Protein AF-A0A351K9H7-F1 (afdb_monomer_lite)

Structure (mmCIF, N/CA/C/O backbone):
data_AF-A0A351K9H7-F1
#
_entry.id   AF-A0A351K9H7-F1
#
loop_
_atom_site.group_PDB
_atom_site.id
_atom_site.type_symbol
_atom_site.label_atom_id
_atom_site.label_alt_id
_atom_site.label_comp_id
_atom_site.label_asym_id
_atom_site.label_entity_id
_atom_site.label_seq_id
_atom_site.pdbx_PDB_ins_code
_atom_site.Cartn_x
_atom_site.Cartn_y
_atom_site.Cartn_z
_atom_site.occupancy
_atom_site.B_iso_or_equiv
_atom_site.auth_seq_id
_atom_site.auth_comp_id
_atom_site.auth_asym_id
_atom_site.auth_atom_id
_atom_site.pdbx_PDB_model_num
ATOM 1 N N . MET 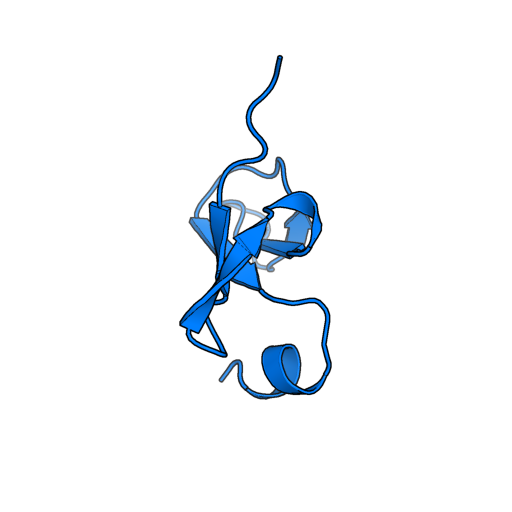A 1 1 ? 6.205 -5.566 -24.390 1.00 46.75 1 MET A N 1
ATOM 2 C CA . MET A 1 1 ? 5.045 -6.157 -23.691 1.00 46.75 1 MET A CA 1
ATOM 3 C C . MET A 1 1 ? 5.349 -6.154 -22.204 1.00 46.75 1 MET A C 1
ATOM 5 O O . MET A 1 1 ? 6.061 -7.031 -21.737 1.00 46.75 1 MET A O 1
ATOM 9 N N . GLY A 1 2 ? 4.933 -5.112 -21.482 1.00 61.84 2 GLY A N 1
ATOM 10 C CA . GLY A 1 2 ? 5.083 -5.089 -20.027 1.00 61.84 2 GLY A CA 1
ATOM 11 C C . GLY A 1 2 ? 4.012 -5.986 -19.426 1.00 61.84 2 GLY A C 1
ATOM 12 O O . GLY A 1 2 ? 2.831 -5.699 -19.597 1.00 61.84 2 GLY A O 1
ATOM 13 N N . ALA A 1 3 ? 4.403 -7.090 -18.793 1.00 78.38 3 ALA A N 1
ATOM 14 C CA . ALA A 1 3 ? 3.468 -7.869 -17.995 1.00 78.38 3 ALA A CA 1
ATOM 15 C C . ALA A 1 3 ? 2.959 -6.967 -16.867 1.00 78.38 3 ALA A C 1
ATOM 17 O O . ALA A 1 3 ? 3.776 -6.417 -16.129 1.00 78.38 3 ALA A O 1
ATOM 18 N N . ASP A 1 4 ? 1.643 -6.791 -16.745 1.00 85.62 4 ASP A N 1
ATOM 19 C CA . ASP A 1 4 ? 1.067 -6.154 -15.563 1.00 85.62 4 ASP A CA 1
ATOM 20 C C . ASP A 1 4 ? 1.303 -7.092 -14.370 1.00 85.62 4 ASP A C 1
ATOM 22 O O . ASP A 1 4 ? 0.741 -8.195 -14.336 1.00 85.62 4 ASP A O 1
ATOM 26 N N . PRO A 1 5 ? 2.195 -6.741 -13.430 1.00 91.06 5 PRO A N 1
ATOM 27 C CA . PRO A 1 5 ? 2.555 -7.658 -12.369 1.00 91.06 5 PRO A CA 1
ATOM 28 C C . PRO A 1 5 ? 1.357 -7.848 -11.443 1.00 91.06 5 PRO A C 1
ATOM 30 O O . PRO A 1 5 ? 0.767 -6.881 -10.967 1.00 91.06 5 PRO A O 1
ATOM 33 N N . ARG A 1 6 ? 1.029 -9.099 -11.116 1.00 94.50 6 ARG A N 1
ATOM 34 C CA . ARG A 1 6 ? 0.027 -9.366 -10.083 1.00 94.50 6 ARG A CA 1
ATOM 35 C C . ARG A 1 6 ? 0.598 -9.062 -8.703 1.00 94.50 6 ARG A C 1
ATOM 37 O O . ARG A 1 6 ? 1.713 -9.469 -8.372 1.00 94.50 6 ARG A O 1
ATOM 44 N N . ARG A 1 7 ? -0.165 -8.334 -7.894 1.00 95.56 7 ARG A N 1
ATOM 45 C CA . ARG A 1 7 ? 0.171 -7.954 -6.520 1.00 95.56 7 ARG A CA 1
ATOM 46 C C . ARG A 1 7 ? -0.960 -8.362 -5.592 1.00 95.56 7 ARG A C 1
ATOM 48 O O . ARG A 1 7 ? -2.104 -8.480 -6.008 1.00 95.56 7 ARG A O 1
ATOM 55 N N . THR A 1 8 ? -0.630 -8.584 -4.329 1.00 96.31 8 THR A N 1
ATOM 56 C CA . THR A 1 8 ? -1.606 -9.000 -3.323 1.00 96.31 8 THR A CA 1
ATOM 57 C C . THR A 1 8 ? -2.015 -7.807 -2.484 1.00 96.31 8 THR A C 1
ATOM 59 O O . THR A 1 8 ? -1.159 -7.149 -1.892 1.00 96.31 8 THR A O 1
ATOM 62 N N . CYS A 1 9 ? -3.319 -7.558 -2.405 1.00 96.00 9 CYS A N 1
ATOM 63 C CA . CYS A 1 9 ? -3.872 -6.596 -1.467 1.00 96.00 9 CYS A CA 1
ATOM 64 C C . CYS A 1 9 ? -3.576 -7.049 -0.031 1.00 96.00 9 CYS A C 1
ATOM 66 O O . CYS A 1 9 ? -3.882 -8.182 0.347 1.00 96.00 9 CYS A O 1
ATOM 68 N N . ILE A 1 10 ? -2.980 -6.182 0.787 1.00 95.19 10 ILE A N 1
ATOM 69 C CA . ILE A 1 10 ? -2.627 -6.544 2.165 1.00 95.19 10 ILE A CA 1
ATOM 70 C C . ILE A 1 10 ? -3.850 -6.688 3.079 1.00 95.19 10 ILE A C 1
ATOM 72 O O . ILE A 1 10 ? -3.773 -7.447 4.038 1.00 95.19 10 ILE A O 1
ATOM 76 N N . ALA A 1 11 ? -4.971 -6.038 2.746 1.00 95.25 11 ALA A N 1
ATOM 77 C CA . ALA A 1 11 ? -6.206 -6.085 3.525 1.00 95.25 11 ALA A CA 1
ATOM 78 C C . ALA A 1 11 ? -7.031 -7.351 3.238 1.00 95.25 11 ALA A C 1
ATOM 80 O O . ALA A 1 11 ? -7.225 -8.182 4.118 1.00 95.25 11 ALA A O 1
ATOM 81 N N . CYS A 1 12 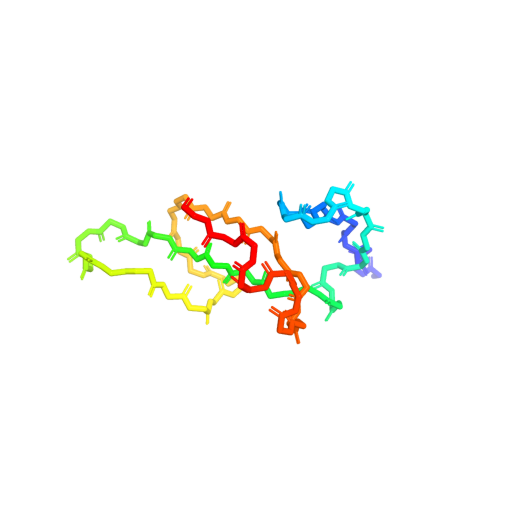? -7.478 -7.541 1.993 1.00 95.25 12 CYS A N 1
ATOM 82 C CA . CYS A 1 12 ? -8.326 -8.681 1.619 1.00 95.25 12 CYS A CA 1
ATOM 83 C C . CYS A 1 12 ? -7.541 -9.933 1.191 1.00 95.25 12 CYS A C 1
ATOM 85 O O . CYS A 1 12 ? -8.145 -10.955 0.875 1.00 95.25 12 CYS A O 1
ATOM 87 N N . ARG A 1 13 ? -6.202 -9.860 1.127 1.00 94.88 13 ARG A N 1
ATOM 88 C CA . ARG A 1 13 ? -5.292 -10.964 0.750 1.00 94.88 13 ARG A CA 1
ATOM 89 C C . ARG A 1 13 ? -5.502 -11.537 -0.660 1.00 94.88 13 ARG A C 1
ATOM 91 O O . ARG A 1 13 ? -4.894 -12.547 -1.001 1.00 94.88 13 ARG A O 1
ATOM 98 N N . THR A 1 14 ? -6.284 -10.864 -1.503 1.00 95.44 14 THR A N 1
ATOM 99 C CA . THR A 1 14 ? -6.541 -11.266 -2.894 1.00 95.44 14 THR A CA 1
ATOM 100 C C . THR A 1 14 ? -5.469 -10.712 -3.834 1.00 95.44 14 THR A C 1
ATOM 102 O O . THR A 1 14 ? -5.017 -9.576 -3.669 1.00 95.44 14 THR A O 1
ATOM 105 N N . ALA A 1 15 ? -5.045 -11.521 -4.811 1.00 95.06 15 ALA A N 1
ATOM 106 C CA . ALA A 1 15 ? -4.105 -11.113 -5.850 1.00 95.06 15 ALA A CA 1
ATOM 107 C C . ALA A 1 15 ? -4.834 -10.494 -7.046 1.00 95.06 15 ALA A C 1
ATOM 109 O O . ALA A 1 15 ? -5.764 -11.085 -7.588 1.00 95.06 15 ALA A O 1
ATOM 110 N N . ASP A 1 16 ? -4.364 -9.340 -7.497 1.00 95.31 16 ASP A N 1
ATOM 111 C CA . ASP A 1 16 ? -4.941 -8.600 -8.611 1.00 95.31 16 ASP A CA 1
ATOM 112 C C . ASP A 1 16 ? -3.839 -7.955 -9.455 1.00 95.31 16 ASP A C 1
ATOM 114 O O . ASP A 1 16 ? -2.672 -7.915 -9.063 1.00 95.31 16 ASP A O 1
ATOM 118 N N . SER A 1 17 ? -4.202 -7.470 -10.630 1.00 94.62 17 SER A N 1
ATOM 119 C CA . SER A 1 17 ? -3.369 -6.615 -11.465 1.00 94.62 17 SER A CA 1
ATOM 120 C C . SER A 1 17 ? -2.844 -5.416 -10.670 1.00 94.62 17 SER A C 1
ATOM 122 O O . SER A 1 17 ? -3.618 -4.751 -9.977 1.00 94.62 17 SER A O 1
ATOM 124 N N . ALA A 1 18 ? -1.553 -5.077 -10.790 1.00 92.56 18 ALA A N 1
ATOM 125 C CA . ALA A 1 18 ? -1.018 -3.874 -10.145 1.00 92.56 18 ALA A CA 1
ATOM 126 C C . ALA A 1 18 ? -1.777 -2.620 -10.591 1.00 92.56 18 ALA A C 1
ATOM 128 O O . ALA A 1 18 ? -1.902 -1.684 -9.805 1.00 92.56 18 ALA A O 1
ATOM 129 N N . SER A 1 19 ? -2.329 -2.628 -11.808 1.00 92.31 19 SER A N 1
ATOM 130 C CA . SER A 1 19 ? -3.229 -1.604 -12.352 1.00 92.31 19 SER A CA 1
ATOM 131 C C . SER A 1 19 ? -4.505 -1.382 -11.520 1.00 92.31 19 SER A C 1
ATOM 133 O O . SER A 1 19 ? -4.941 -0.239 -11.387 1.00 92.31 19 SER A O 1
ATOM 135 N N . GLY A 1 20 ? -5.064 -2.438 -10.916 1.00 92.81 20 GLY A N 1
ATOM 136 C CA . GLY A 1 20 ? -6.259 -2.399 -10.055 1.00 92.81 20 GLY A CA 1
ATOM 137 C C . GLY A 1 20 ? -5.972 -2.093 -8.579 1.00 92.81 20 GLY A C 1
ATOM 138 O O . GLY A 1 20 ? -6.890 -2.007 -7.766 1.00 92.81 20 GLY A O 1
ATOM 139 N N . LEU A 1 21 ? -4.698 -1.919 -8.221 1.00 95.38 21 LEU A N 1
ATOM 140 C CA . LEU A 1 21 ? -4.239 -1.695 -6.854 1.00 95.38 21 LEU A CA 1
ATOM 141 C C . LEU A 1 21 ? -3.512 -0.357 -6.733 1.00 95.38 21 LEU A C 1
ATOM 143 O O . LEU A 1 21 ? -2.774 0.059 -7.626 1.00 95.38 21 LEU A O 1
ATOM 147 N N . VAL A 1 22 ? -3.649 0.290 -5.584 1.00 95.25 22 VAL A N 1
ATOM 148 C CA . VAL A 1 22 ? -2.807 1.422 -5.195 1.00 95.25 22 VAL A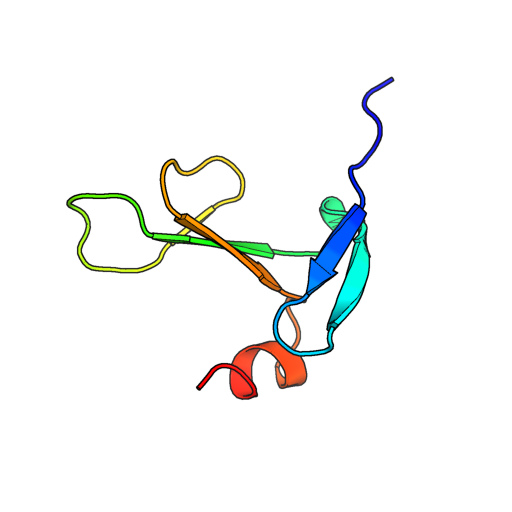 CA 1
ATOM 149 C C . VAL A 1 22 ? -1.629 0.929 -4.364 1.00 95.25 22 VAL A C 1
ATOM 151 O O . VAL A 1 22 ? -1.719 -0.088 -3.669 1.00 95.25 22 VAL A O 1
ATOM 154 N N . ARG A 1 23 ? -0.506 1.647 -4.440 1.00 95.19 23 ARG A N 1
ATOM 155 C CA . ARG A 1 23 ? 0.661 1.397 -3.596 1.00 95.19 23 ARG A CA 1
ATOM 156 C C . ARG A 1 23 ? 0.760 2.485 -2.542 1.00 95.19 23 ARG A C 1
ATOM 158 O O . ARG A 1 23 ? 0.963 3.647 -2.880 1.00 95.19 23 ARG A O 1
ATOM 165 N N . LEU A 1 24 ? 0.655 2.086 -1.283 1.00 94.00 24 LEU A N 1
ATOM 166 C CA . LEU A 1 24 ? 1.008 2.925 -0.150 1.00 94.00 24 LEU A CA 1
ATOM 167 C C . LEU A 1 24 ? 2.499 2.728 0.119 1.00 94.00 24 LEU A C 1
ATOM 169 O O . LEU A 1 24 ? 2.917 1.621 0.454 1.00 94.00 24 LEU A O 1
ATOM 173 N N . ALA A 1 25 ? 3.306 3.761 -0.070 1.00 94.81 25 ALA A N 1
ATOM 174 C CA . ALA A 1 25 ? 4.739 3.744 0.178 1.00 94.81 25 ALA A CA 1
ATOM 175 C C . ALA A 1 25 ? 5.075 4.536 1.443 1.00 94.81 25 ALA A C 1
ATOM 177 O O . ALA A 1 25 ? 4.388 5.492 1.781 1.00 94.81 25 ALA A O 1
ATOM 178 N N . TRP A 1 26 ? 6.158 4.163 2.116 1.00 94.00 26 TRP A N 1
ATOM 179 C CA . TRP A 1 26 ? 6.749 4.891 3.231 1.00 94.00 26 TRP A CA 1
ATOM 180 C C . TRP A 1 26 ? 8.167 5.326 2.841 1.00 94.00 26 TRP A C 1
ATOM 182 O O . TRP A 1 26 ? 9.131 4.578 3.068 1.00 94.00 26 TRP A O 1
ATOM 192 N N . PRO A 1 27 ? 8.314 6.498 2.200 1.00 92.75 27 PRO A N 1
ATOM 193 C CA . PRO A 1 27 ? 9.614 7.022 1.820 1.00 92.75 27 PRO A CA 1
ATOM 194 C C . PRO A 1 27 ? 10.404 7.428 3.065 1.00 92.75 27 PRO A C 1
ATOM 196 O O . PRO A 1 27 ? 9.885 8.094 3.967 1.00 92.75 27 PRO A O 1
ATOM 199 N N . ALA A 1 28 ? 11.684 7.064 3.115 1.00 89.12 28 ALA A N 1
ATOM 200 C CA . ALA A 1 28 ? 12.563 7.509 4.190 1.00 89.12 28 ALA A CA 1
ATOM 201 C C . ALA A 1 28 ? 12.634 9.048 4.223 1.00 89.12 28 ALA A C 1
ATOM 203 O O . ALA A 1 28 ? 12.732 9.690 3.181 1.00 89.12 28 ALA A O 1
ATOM 204 N N . GLY A 1 29 ? 12.566 9.633 5.421 1.00 86.44 29 GLY A N 1
ATOM 205 C CA . GLY A 1 29 ? 12.685 11.083 5.619 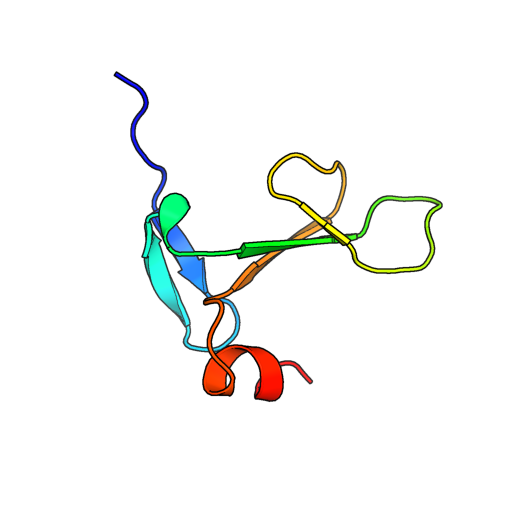1.00 86.44 29 GLY A CA 1
ATOM 206 C C . GLY A 1 29 ? 11.403 11.902 5.421 1.00 86.44 29 GLY A C 1
ATOM 207 O O . GLY A 1 29 ? 11.411 13.079 5.755 1.00 86.44 29 GLY A O 1
ATOM 208 N N . THR A 1 30 ? 10.298 11.312 4.948 1.00 85.69 30 THR A N 1
ATOM 209 C CA . THR A 1 30 ? 9.011 12.037 4.810 1.00 85.69 30 THR A CA 1
ATOM 210 C C . THR A 1 30 ? 8.144 11.986 6.070 1.00 85.69 30 THR A C 1
ATOM 212 O O . THR A 1 30 ? 7.313 12.862 6.282 1.00 85.69 30 THR A O 1
ATOM 215 N N . GLY A 1 31 ? 8.329 10.969 6.920 1.00 87.44 31 GLY A N 1
ATOM 216 C CA . GLY A 1 31 ? 7.563 10.800 8.163 1.00 87.44 31 GLY A CA 1
ATOM 217 C C . GLY A 1 31 ? 6.078 10.478 7.964 1.00 87.44 31 GLY A C 1
ATOM 218 O O . GLY A 1 31 ? 5.346 10.403 8.946 1.00 87.44 31 GLY A O 1
ATOM 219 N N . GLN A 1 32 ? 5.629 10.288 6.721 1.00 89.62 32 GLN A N 1
ATOM 220 C CA . GLN A 1 32 ? 4.238 10.021 6.370 1.00 89.62 32 GLN A CA 1
ATOM 221 C C . GLN A 1 32 ? 4.167 9.047 5.186 1.00 89.62 32 GLN A C 1
ATOM 223 O O . GLN A 1 32 ? 5.059 9.048 4.332 1.00 89.62 32 GLN A O 1
ATOM 228 N N . PRO A 1 33 ? 3.119 8.213 5.107 1.00 90.75 33 PRO A N 1
ATOM 229 C CA . PRO A 1 33 ? 2.907 7.372 3.945 1.00 90.75 33 PRO A CA 1
ATOM 230 C C . PRO A 1 33 ? 2.420 8.207 2.754 1.00 90.75 33 PRO A C 1
ATOM 232 O O . PRO A 1 33 ? 1.644 9.147 2.913 1.00 90.75 33 PRO A O 1
ATOM 235 N N . VAL A 1 34 ? 2.824 7.820 1.546 1.00 93.06 34 VAL A N 1
ATOM 236 C CA . VAL A 1 34 ? 2.379 8.427 0.284 1.00 93.06 34 VAL A CA 1
ATOM 237 C C . VAL A 1 34 ? 1.706 7.384 -0.597 1.00 93.06 34 VAL A C 1
ATOM 239 O O . VAL A 1 34 ? 2.098 6.216 -0.608 1.00 93.06 34 VAL A O 1
ATOM 242 N N . VAL A 1 35 ? 0.697 7.794 -1.363 1.00 93.19 35 VAL A N 1
ATOM 243 C CA . VAL A 1 35 ? 0.083 6.935 -2.384 1.00 93.19 35 VAL A CA 1
ATOM 244 C C . VAL A 1 35 ? 0.816 7.163 -3.698 1.00 93.19 35 VAL A C 1
ATOM 246 O O . VAL A 1 35 ? 0.502 8.082 -4.446 1.00 93.19 35 VAL A O 1
ATOM 249 N N . ASP A 1 36 ? 1.824 6.336 -3.960 1.00 91.94 36 ASP A N 1
ATOM 250 C CA . ASP A 1 36 ? 2.630 6.418 -5.174 1.00 91.94 36 ASP A CA 1
ATOM 251 C C . ASP A 1 36 ? 3.185 5.034 -5.561 1.00 91.94 36 ASP A C 1
ATOM 253 O O . ASP A 1 36 ? 3.818 4.306 -4.782 1.00 91.94 36 ASP A O 1
ATOM 257 N N . ARG A 1 37 ? 2.943 4.672 -6.824 1.00 89.94 37 ARG A N 1
ATOM 258 C CA . ARG A 1 37 ? 3.405 3.425 -7.440 1.00 89.94 37 ARG A CA 1
ATOM 259 C C . ARG A 1 37 ? 4.923 3.359 -7.587 1.00 89.94 37 ARG A C 1
ATOM 261 O O . ARG A 1 37 ? 5.464 2.256 -7.540 1.00 89.94 37 ARG A O 1
ATOM 268 N N . LEU A 1 38 ? 5.590 4.498 -7.747 1.00 90.38 38 LEU A N 1
ATOM 269 C CA . LEU A 1 38 ? 7.022 4.611 -8.022 1.00 90.38 38 LEU A CA 1
ATOM 270 C C . LEU A 1 38 ? 7.834 5.098 -6.818 1.00 90.38 38 LEU A C 1
ATOM 272 O O . LEU A 1 38 ? 9.059 4.996 -6.846 1.00 90.38 38 LEU A O 1
ATOM 276 N N . ALA A 1 39 ? 7.185 5.578 -5.752 1.00 91.88 39 ALA A N 1
ATOM 277 C CA . ALA A 1 39 ? 7.896 6.105 -4.592 1.00 91.88 39 ALA A CA 1
ATOM 278 C C . ALA A 1 39 ? 8.884 5.084 -3.984 1.00 91.88 39 ALA A C 1
ATOM 280 O O . ALA A 1 39 ? 8.550 3.903 -3.808 1.00 91.88 39 ALA A O 1
ATOM 281 N N . PRO A 1 40 ? 10.099 5.506 -3.612 1.00 90.06 40 PRO A N 1
ATOM 282 C CA . PRO A 1 40 ? 11.077 4.617 -3.000 1.00 90.06 40 PRO A CA 1
ATOM 283 C C . PRO A 1 40 ? 10.655 4.196 -1.582 1.00 90.06 40 PRO A C 1
ATOM 285 O O . PRO A 1 40 ? 9.788 4.802 -0.954 1.00 90.06 40 PRO A O 1
ATOM 288 N N . GLY A 1 41 ? 11.309 3.158 -1.058 1.00 89.75 41 GLY A N 1
ATOM 289 C CA . GLY A 1 41 ? 11.105 2.682 0.311 1.00 89.75 41 GLY A CA 1
ATOM 290 C C . GLY A 1 41 ? 10.132 1.508 0.437 1.00 89.75 41 GLY A C 1
ATOM 291 O O . GLY A 1 41 ? 9.802 0.823 -0.538 1.00 89.75 41 GLY A O 1
ATOM 292 N N . ARG A 1 42 ? 9.706 1.242 1.679 1.00 90.50 42 ARG A N 1
ATOM 293 C CA . ARG A 1 42 ? 8.754 0.164 1.988 1.00 90.50 42 ARG A CA 1
ATOM 294 C C . ARG A 1 42 ? 7.408 0.507 1.371 1.00 90.50 42 ARG A C 1
ATOM 296 O O . ARG A 1 42 ? 7.011 1.662 1.394 1.00 90.50 42 ARG A O 1
ATOM 303 N N . GLY A 1 43 ? 6.693 -0.478 0.845 1.00 92.75 43 GLY A N 1
ATOM 304 C CA . GLY A 1 43 ? 5.349 -0.229 0.351 1.00 92.75 43 GLY A CA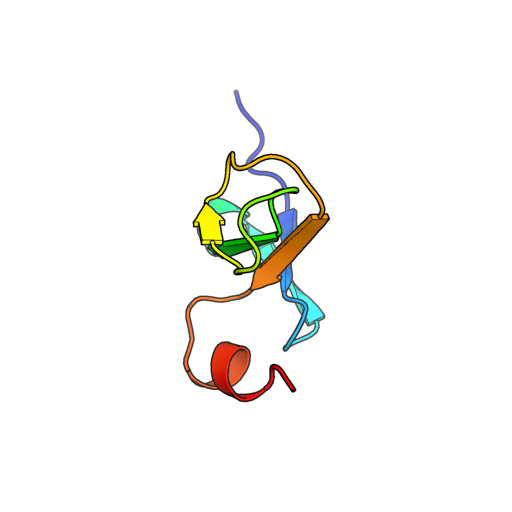 1
ATOM 305 C C . GLY A 1 43 ? 4.459 -1.454 0.404 1.00 92.75 43 GLY A C 1
ATOM 306 O O . GLY A 1 43 ? 4.942 -2.586 0.398 1.00 92.75 43 GLY A O 1
ATOM 307 N N . ALA A 1 44 ? 3.161 -1.197 0.450 1.00 94.81 44 ALA A N 1
ATOM 308 C CA . ALA A 1 44 ? 2.103 -2.186 0.467 1.00 94.81 44 ALA A CA 1
ATOM 309 C C . ALA A 1 44 ? 1.116 -1.922 -0.671 1.00 94.81 44 ALA A C 1
ATOM 311 O O . ALA A 1 44 ? 0.882 -0.777 -1.055 1.00 94.81 44 ALA A O 1
ATOM 312 N N . TRP A 1 45 ? 0.542 -2.997 -1.202 1.00 95.50 45 TRP A N 1
ATOM 313 C CA . TRP A 1 45 ? -0.481 -2.929 -2.239 1.00 95.50 45 TRP A CA 1
ATOM 314 C C . TRP A 1 45 ? -1.862 -3.087 -1.620 1.00 95.50 45 TRP A C 1
ATOM 316 O O . TRP A 1 45 ? -2.050 -3.906 -0.719 1.00 95.50 45 TRP A O 1
ATOM 326 N N . LEU A 1 46 ? -2.821 -2.312 -2.110 1.00 95.75 46 LEU A N 1
ATOM 327 C CA . LEU A 1 46 ? -4.170 -2.248 -1.566 1.00 95.75 46 LEU A CA 1
ATOM 328 C C . LEU A 1 46 ? -5.180 -1.996 -2.683 1.00 95.75 46 LEU A C 1
ATOM 330 O O . LEU A 1 46 ? -4.914 -1.214 -3.593 1.00 95.75 46 LEU A O 1
ATOM 334 N N . HIS A 1 47 ? -6.359 -2.606 -2.603 1.00 95.94 47 HIS A N 1
ATOM 335 C CA . HIS A 1 47 ? -7.483 -2.176 -3.431 1.00 95.94 47 HIS A CA 1
ATOM 336 C C . HIS A 1 47 ? -7.970 -0.788 -2.994 1.00 95.94 47 HIS A C 1
ATOM 338 O O . HIS A 1 47 ? -8.127 -0.567 -1.791 1.00 95.94 47 HIS A O 1
ATOM 344 N N . PRO A 1 48 ? -8.275 0.130 -3.930 1.00 94.25 48 PRO A N 1
ATOM 345 C CA . PRO A 1 48 ? -8.826 1.452 -3.626 1.00 94.25 48 PRO A CA 1
ATOM 346 C C . PRO A 1 48 ? -10.322 1.363 -3.268 1.00 94.25 48 PRO A C 1
ATOM 348 O O . PRO A 1 48 ? -11.161 2.034 -3.856 1.00 94.25 48 PRO A O 1
ATOM 351 N N . THR A 1 49 ? -10.666 0.479 -2.333 1.00 94.44 49 THR A N 1
ATOM 352 C CA . THR A 1 49 ? -12.029 0.261 -1.840 1.00 94.44 49 THR A CA 1
ATOM 353 C C . THR A 1 49 ? -12.079 0.610 -0.364 1.00 94.44 49 THR A C 1
ATOM 355 O O . THR A 1 49 ? -11.138 0.314 0.376 1.00 94.44 49 THR A O 1
ATOM 358 N N . GLU A 1 50 ? -13.184 1.200 0.085 1.00 92.81 50 GLU A N 1
ATOM 359 C CA . GLU A 1 50 ? -13.369 1.589 1.488 1.00 92.81 50 GLU A CA 1
ATOM 360 C C . GLU A 1 50 ? -13.220 0.396 2.437 1.00 92.81 50 GLU A C 1
ATOM 362 O O . GLU A 1 50 ? -12.620 0.531 3.498 1.00 92.81 50 GLU A O 1
ATOM 367 N N . SER A 1 51 ? -13.665 -0.798 2.031 1.00 93.62 51 SER A N 1
ATOM 368 C CA . SER A 1 51 ? -13.497 -2.022 2.820 1.00 93.62 51 SER A CA 1
ATOM 369 C C . SER A 1 51 ? -12.027 -2.388 3.031 1.00 93.62 51 SER A C 1
ATOM 371 O O . SER A 1 51 ? -11.643 -2.755 4.138 1.00 93.62 51 SER A O 1
ATOM 373 N N . CYS A 1 52 ? -11.186 -2.283 1.994 1.00 94.75 52 CYS A N 1
ATOM 374 C CA . CYS A 1 52 ? -9.760 -2.579 2.130 1.00 94.75 52 CYS A CA 1
ATOM 375 C C . CYS A 1 52 ? -9.023 -1.472 2.887 1.00 94.75 52 CYS A C 1
ATOM 377 O O . CYS A 1 52 ? -8.169 -1.776 3.713 1.00 94.75 52 CYS A O 1
ATOM 379 N N . ILE A 1 53 ? -9.366 -0.207 2.637 1.00 92.00 53 ILE A N 1
ATOM 380 C CA . ILE A 1 53 ? -8.763 0.947 3.316 1.00 92.00 53 ILE A CA 1
ATOM 381 C C . ILE A 1 53 ? -9.112 0.934 4.809 1.00 92.00 53 ILE A C 1
ATOM 383 O O . ILE A 1 53 ? -8.216 1.027 5.639 1.00 92.00 53 ILE A O 1
ATOM 387 N N . GLY A 1 54 ? -10.385 0.752 5.163 1.00 90.50 54 GLY A N 1
ATOM 388 C CA . GLY A 1 54 ? -10.848 0.721 6.554 1.00 90.50 54 GLY A CA 1
ATOM 389 C C . GLY A 1 54 ? -10.405 -0.516 7.341 1.00 90.50 54 GLY A C 1
ATOM 390 O O . GLY A 1 54 ? -10.442 -0.511 8.568 1.00 90.50 54 GLY A O 1
ATOM 391 N N . ALA A 1 55 ? -9.967 -1.574 6.655 1.00 89.62 55 ALA A N 1
ATOM 392 C CA . ALA A 1 55 ? -9.382 -2.752 7.289 1.00 89.62 55 ALA A CA 1
ATOM 393 C C . ALA A 1 55 ? -7.898 -2.570 7.660 1.00 89.62 55 ALA A C 1
ATOM 395 O O . ALA A 1 55 ? 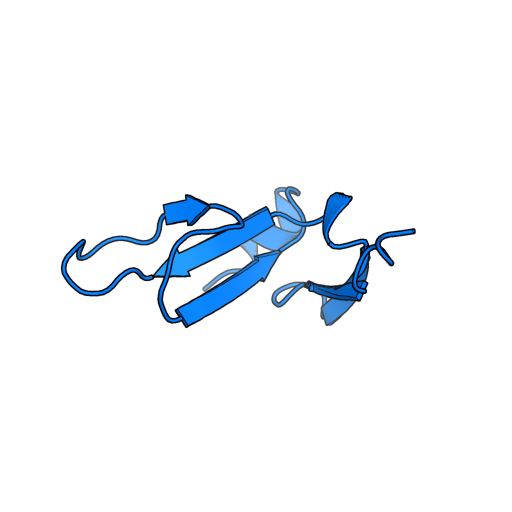-7.362 -3.404 8.392 1.00 89.62 55 ALA A O 1
ATOM 396 N N . LEU A 1 56 ? -7.231 -1.511 7.182 1.00 83.25 56 LEU A N 1
ATOM 397 C CA . LEU A 1 56 ? -5.880 -1.163 7.623 1.00 83.25 56 LEU A CA 1
ATOM 398 C C . LEU A 1 56 ? -5.941 -0.660 9.071 1.00 83.25 56 LEU A C 1
ATOM 400 O O . LEU A 1 56 ? -6.499 0.404 9.333 1.00 83.25 56 LEU A O 1
ATOM 404 N N . ARG A 1 57 ? -5.383 -1.437 10.002 1.00 67.06 57 ARG A N 1
ATOM 405 C CA . ARG A 1 57 ? -5.198 -1.058 11.408 1.00 67.06 57 ARG A CA 1
ATOM 406 C C . ARG A 1 57 ? -3.724 -0.933 11.742 1.00 67.06 57 ARG A C 1
ATOM 408 O O . ARG A 1 57 ? -2.943 -1.754 11.209 1.00 67.06 57 ARG A O 1
#

pLDDT: mean 90.58, std 8.54, range [46.75, 96.31]

Foldseek 3Di:
DDDQDWFAAPQVRDTDGLVQWWKFADAPPPPDTDGDPPHDHDIGIHGPDPNSVVSPD

Secondary structure (DSSP, 8-state):
-----EEE-TTT--EEEGGGSEEEEE-TTT-S-EE-SS-SSEEEEE-SSHHHHHT--

Sequence (57 aa):
MGADPRRTCIACRTADSASGLVRLAWPAGTGQPVVDRLAPGRGAWLHPTESCIGALR

Radius of gyration: 11.64 Å; chains: 1; bounding box: 26×23×35 Å